Protein AF-A0A1V3P1W7-F1 (afdb_monomer)

Nearest PDB structures (foldseek):
  8j07-assembly1_k3  TM=9.137E-01  e=9.174E-01  Homo sapiens
  2lw1-assembly1_A  TM=7.661E-01  e=2.679E+00  Escherichia coli K-12
  5j73-assembly2_C  TM=6.546E-01  e=2.679E+00  synthetic construct
  5fej-assembly4_D  TM=5.968E-01  e=6.474E+00  Synechocystis sp. PCC 6803

Radius of gyration: 14.45 Å; Cα contacts (8 Å, |Δi|>4): 26; chains: 1; bounding box: 36×13×36 Å

Structure (mmCIF, N/CA/C/O backbone):
data_AF-A0A1V3P1W7-F1
#
_entry.id   AF-A0A1V3P1W7-F1
#
loop_
_atom_site.group_PDB
_atom_site.id
_atom_site.type_symbol
_atom_site.label_atom_id
_atom_site.label_alt_id
_atom_site.label_comp_id
_atom_site.label_asym_id
_atom_site.label_entity_id
_atom_site.label_seq_id
_atom_site.pdbx_PDB_ins_code
_atom_site.Cartn_x
_atom_site.Cartn_y
_atom_site.Cartn_z
_atom_site.occupancy
_atom_site.B_iso_or_equiv
_atom_site.auth_seq_id
_atom_site.auth_comp_id
_atom_site.auth_asym_id
_atom_site.auth_atom_id
_atom_site.pdbx_PDB_model_num
ATOM 1 N N . MET A 1 1 ? 1.094 -7.229 20.608 1.00 61.38 1 MET A N 1
ATOM 2 C CA . MET A 1 1 ? 1.868 -6.065 20.135 1.00 61.38 1 MET A CA 1
ATOM 3 C C . MET A 1 1 ? 1.005 -4.848 20.389 1.00 61.38 1 MET A C 1
ATOM 5 O O . MET A 1 1 ? -0.202 -4.981 20.223 1.00 61.38 1 MET A O 1
ATOM 9 N N . ASP A 1 2 ? 1.577 -3.740 20.848 1.00 88.62 2 ASP A N 1
ATOM 10 C CA . ASP A 1 2 ? 0.833 -2.483 20.982 1.00 88.62 2 ASP A CA 1
ATOM 11 C C . ASP A 1 2 ? 0.462 -1.940 19.583 1.00 88.62 2 ASP A C 1
ATOM 13 O O . ASP A 1 2 ? 1.196 -2.172 18.619 1.00 88.62 2 ASP A O 1
ATOM 17 N N . GLN A 1 3 ? -0.663 -1.232 19.443 1.00 88.38 3 GLN A N 1
ATOM 18 C CA . GLN A 1 3 ? -1.090 -0.632 18.167 1.00 88.38 3 GLN A CA 1
ATOM 19 C C . GLN A 1 3 ? -0.045 0.364 17.643 1.00 88.38 3 GLN A C 1
ATOM 21 O O . GLN A 1 3 ? 0.177 0.456 16.434 1.00 88.38 3 GLN A O 1
ATOM 26 N N . ILE A 1 4 ? 0.657 1.054 18.549 1.00 92.06 4 ILE A N 1
ATOM 27 C CA . ILE A 1 4 ? 1.782 1.935 18.208 1.00 92.06 4 ILE A CA 1
ATOM 28 C C . ILE A 1 4 ? 2.958 1.132 17.636 1.00 92.06 4 ILE A C 1
ATOM 30 O O . ILE A 1 4 ? 3.557 1.545 16.642 1.00 92.06 4 ILE A O 1
ATOM 34 N N . ASP A 1 5 ? 3.278 -0.030 18.209 1.00 94.50 5 ASP A N 1
ATOM 35 C CA . ASP A 1 5 ? 4.338 -0.902 17.687 1.00 94.50 5 ASP A CA 1
ATOM 36 C C . ASP A 1 5 ? 3.990 -1.430 16.293 1.00 94.50 5 ASP A C 1
ATOM 38 O O . ASP A 1 5 ? 4.841 -1.445 15.399 1.00 94.50 5 ASP A O 1
ATOM 42 N N . GLN A 1 6 ? 2.730 -1.827 16.091 1.00 94.94 6 GLN A N 1
ATOM 43 C CA . GLN A 1 6 ? 2.236 -2.283 14.796 1.00 94.94 6 GLN A CA 1
ATOM 44 C C . GLN A 1 6 ? 2.323 -1.168 13.750 1.00 94.94 6 GLN A C 1
ATOM 46 O O . GLN A 1 6 ? 2.888 -1.386 12.677 1.00 94.94 6 GLN A O 1
ATOM 51 N N . LEU A 1 7 ? 1.838 0.035 14.070 1.00 95.94 7 LEU A N 1
ATOM 52 C CA . LEU A 1 7 ? 1.928 1.194 13.183 1.00 95.94 7 LEU A CA 1
ATOM 53 C C . LEU A 1 7 ? 3.387 1.513 12.825 1.00 95.94 7 LEU A C 1
ATOM 55 O O . LEU A 1 7 ? 3.720 1.664 11.650 1.00 95.94 7 LEU A O 1
ATOM 59 N N . ASN A 1 8 ? 4.277 1.548 13.818 1.00 96.69 8 ASN A N 1
ATOM 60 C CA . ASN A 1 8 ? 5.703 1.791 13.604 1.00 96.69 8 ASN A CA 1
ATOM 61 C C . ASN A 1 8 ? 6.344 0.739 12.690 1.00 96.69 8 ASN A C 1
ATOM 63 O O . ASN A 1 8 ? 7.154 1.086 11.827 1.00 96.69 8 ASN A O 1
ATOM 67 N N . SER A 1 9 ? 5.991 -0.538 12.854 1.00 97.62 9 SER A N 1
ATOM 68 C CA . SER A 1 9 ? 6.481 -1.607 11.983 1.00 97.62 9 SER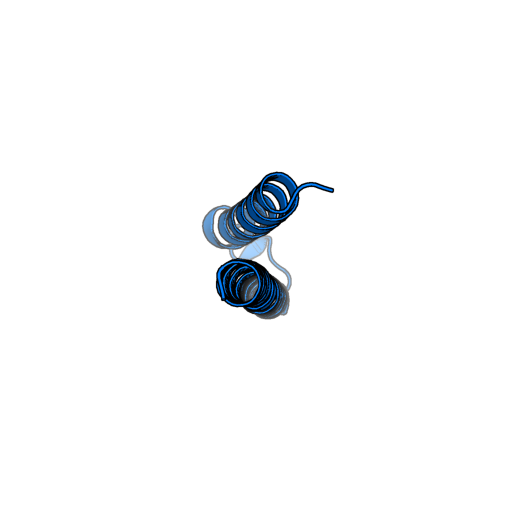 A CA 1
ATOM 69 C C . SER A 1 9 ? 6.011 -1.413 10.542 1.00 97.62 9 SER A C 1
ATOM 71 O O . SER A 1 9 ? 6.821 -1.509 9.622 1.00 97.62 9 SER A O 1
ATOM 73 N N . LEU A 1 10 ? 4.730 -1.096 10.336 1.00 98.00 10 LEU A N 1
ATOM 74 C CA . LEU A 1 10 ? 4.161 -0.884 9.004 1.00 98.00 10 LEU A CA 1
ATOM 75 C C . LEU A 1 10 ? 4.808 0.312 8.293 1.00 98.00 10 LEU A C 1
ATOM 77 O O . LEU A 1 10 ? 5.184 0.212 7.126 1.00 98.00 10 LEU A O 1
ATOM 81 N N . LEU A 1 11 ? 5.017 1.420 9.009 1.00 97.38 11 LEU A N 1
ATOM 82 C CA . LEU A 1 11 ? 5.702 2.593 8.464 1.00 97.38 11 LEU A CA 1
ATOM 83 C C . LEU A 1 11 ? 7.143 2.270 8.054 1.00 97.38 11 LEU A C 1
ATOM 85 O O . LEU A 1 11 ? 7.568 2.654 6.967 1.00 97.38 11 LEU A O 1
ATOM 89 N N . ARG A 1 12 ? 7.880 1.499 8.865 1.00 97.75 12 ARG A N 1
ATOM 90 C CA . ARG A 1 12 ? 9.233 1.043 8.503 1.00 97.75 12 ARG A CA 1
ATOM 91 C C . ARG A 1 12 ? 9.237 0.159 7.259 1.00 97.75 12 ARG A C 1
ATOM 93 O O . ARG A 1 12 ? 10.138 0.296 6.436 1.00 97.75 12 ARG A O 1
ATOM 100 N N . THR A 1 13 ? 8.247 -0.717 7.101 1.00 97.75 13 THR A N 1
ATOM 101 C CA . THR A 1 13 ? 8.105 -1.553 5.901 1.00 97.75 13 THR A CA 1
ATOM 102 C C . THR A 1 13 ? 7.853 -0.708 4.652 1.00 97.75 13 THR A C 1
ATOM 104 O O . THR A 1 13 ? 8.467 -0.962 3.616 1.00 97.75 13 THR A O 1
ATOM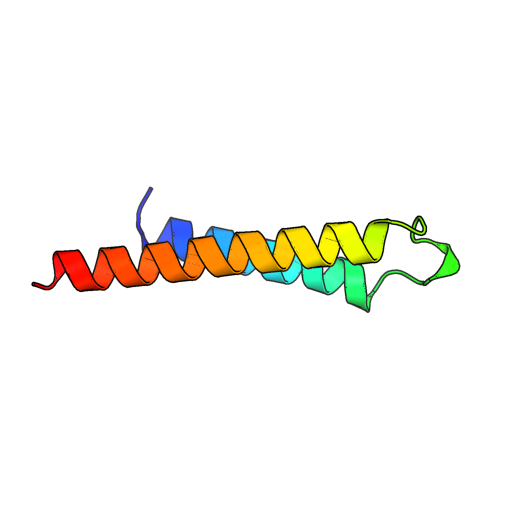 107 N N . ILE A 1 14 ? 7.009 0.326 4.741 1.00 96.94 14 ILE A N 1
ATOM 108 C CA . ILE A 1 14 ? 6.791 1.269 3.633 1.00 96.94 14 ILE A CA 1
ATOM 109 C C . ILE A 1 14 ? 8.098 1.976 3.269 1.00 96.94 14 ILE A C 1
ATOM 111 O O . ILE A 1 14 ? 8.462 1.986 2.094 1.00 96.94 14 ILE A O 1
ATOM 115 N N . THR A 1 15 ? 8.824 2.511 4.256 1.00 96.06 15 THR A N 1
ATOM 116 C CA . THR A 1 15 ? 10.110 3.184 4.025 1.00 96.06 15 THR A CA 1
ATOM 117 C C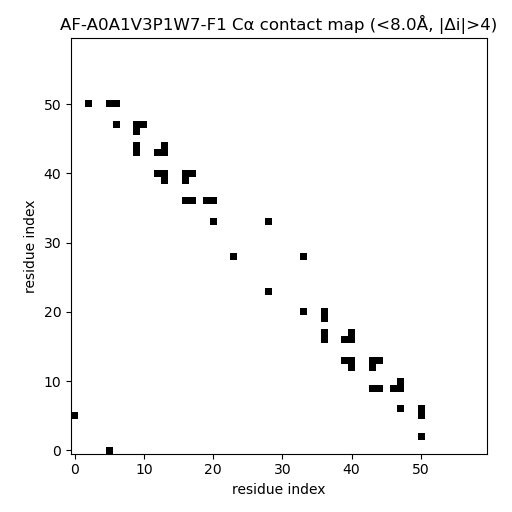 . THR A 1 15 ? 11.111 2.255 3.348 1.00 96.06 15 THR A C 1
ATOM 119 O O . THR A 1 15 ? 11.657 2.615 2.315 1.00 96.06 15 THR A O 1
ATOM 122 N N . ALA A 1 16 ? 11.287 1.031 3.852 1.00 95.31 16 ALA A N 1
ATOM 123 C CA . ALA A 1 16 ? 12.231 0.075 3.277 1.00 95.31 16 ALA A CA 1
ATOM 124 C C . ALA A 1 16 ? 11.904 -0.270 1.811 1.00 95.31 16 ALA A C 1
ATOM 126 O O . ALA A 1 16 ? 12.798 -0.333 0.968 1.00 95.31 16 ALA A O 1
ATOM 127 N N . ASN A 1 17 ? 10.621 -0.457 1.485 1.00 92.81 17 ASN A N 1
ATOM 128 C CA . ASN A 1 17 ? 10.206 -0.709 0.105 1.00 92.81 17 ASN A CA 1
ATOM 129 C C . ASN A 1 17 ? 10.371 0.538 -0.784 1.00 92.81 17 ASN A C 1
ATOM 131 O O . ASN A 1 17 ? 10.765 0.412 -1.941 1.00 92.81 17 ASN A O 1
ATOM 135 N N . GLY A 1 18 ? 10.111 1.738 -0.257 1.00 90.94 18 GLY A N 1
ATOM 136 C CA . GLY A 1 18 ? 10.336 3.004 -0.963 1.00 90.94 18 GLY A CA 1
ATOM 137 C C . GLY A 1 18 ? 11.818 3.288 -1.231 1.00 90.94 18 GLY A C 1
ATOM 138 O O . GLY A 1 18 ? 12.178 3.727 -2.324 1.00 90.94 18 GLY A O 1
ATOM 139 N N . ASP A 1 19 ? 12.691 2.960 -0.282 1.00 91.56 19 ASP A N 1
ATOM 140 C CA . ASP A 1 19 ? 14.143 3.055 -0.435 1.00 91.56 19 ASP A CA 1
ATOM 141 C C . ASP A 1 19 ? 14.625 2.150 -1.576 1.00 91.56 19 ASP A C 1
ATOM 143 O O . ASP A 1 19 ? 15.395 2.582 -2.430 1.00 91.56 19 ASP A O 1
ATOM 147 N N . MET A 1 20 ? 14.097 0.927 -1.681 1.00 88.44 20 MET A N 1
ATOM 148 C CA . MET A 1 20 ? 14.410 0.033 -2.804 1.00 88.44 20 MET A CA 1
ATOM 149 C C . MET A 1 20 ? 13.974 0.604 -4.160 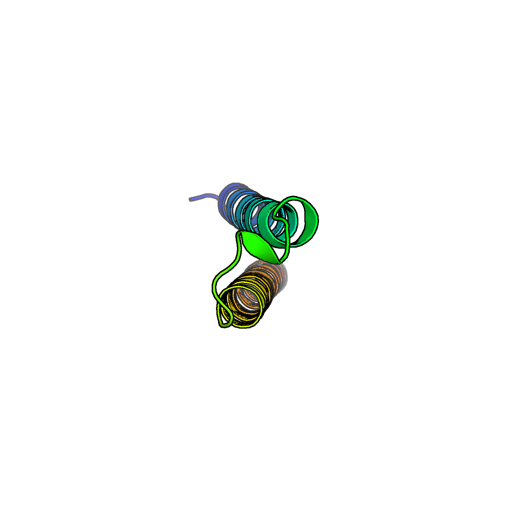1.00 88.44 20 MET A C 1
ATOM 151 O O . MET A 1 20 ? 14.689 0.442 -5.146 1.00 88.44 20 MET A O 1
ATOM 155 N N . VAL A 1 21 ? 12.835 1.302 -4.229 1.00 86.38 21 VAL A N 1
ATOM 156 C CA . VAL A 1 21 ? 12.374 1.957 -5.469 1.00 86.38 21 VAL A CA 1
ATOM 157 C C . VAL A 1 21 ? 13.260 3.146 -5.852 1.00 86.38 21 VAL A C 1
ATOM 159 O O . VAL A 1 21 ? 13.467 3.400 -7.035 1.00 86.38 21 VAL A O 1
ATOM 162 N N . THR A 1 22 ? 13.769 3.892 -4.870 1.00 86.00 22 THR A N 1
ATOM 163 C CA . THR A 1 22 ? 14.504 5.146 -5.109 1.00 86.00 22 THR A CA 1
ATOM 164 C C . THR A 1 22 ? 16.011 4.956 -5.278 1.00 86.00 22 THR A C 1
ATOM 166 O O . THR A 1 22 ? 16.637 5.734 -5.995 1.00 86.00 22 THR A O 1
ATOM 169 N N . ILE A 1 23 ? 16.598 3.943 -4.635 1.00 82.44 23 ILE A N 1
ATOM 170 C CA . ILE A 1 23 ? 18.051 3.719 -4.593 1.00 82.44 23 ILE A CA 1
ATOM 171 C C . ILE A 1 23 ? 18.509 2.734 -5.672 1.00 82.44 23 ILE A C 1
ATOM 173 O O . ILE A 1 23 ? 19.614 2.875 -6.202 1.00 82.44 23 ILE A O 1
ATOM 177 N N . CYS A 1 24 ? 17.702 1.724 -6.006 1.00 80.00 24 CYS A N 1
ATOM 178 C CA . CYS A 1 24 ? 18.118 0.730 -6.987 1.00 80.00 24 CYS A CA 1
ATOM 179 C C . CYS A 1 24 ? 18.109 1.321 -8.402 1.00 80.00 24 CYS A C 1
ATOM 181 O O . CYS A 1 24 ? 17.102 1.843 -8.879 1.00 80.00 24 CYS A O 1
ATOM 183 N N . SER A 1 25 ? 19.238 1.197 -9.102 1.00 72.69 25 SER A N 1
ATOM 184 C CA . SER A 1 25 ? 19.309 1.505 -10.527 1.00 72.69 25 SER A CA 1
ATOM 185 C C . SER A 1 25 ? 18.404 0.558 -11.319 1.00 72.69 25 SER A C 1
ATOM 187 O O . SER A 1 25 ? 18.266 -0.617 -10.975 1.00 72.69 25 SER A O 1
ATOM 189 N N . ALA A 1 26 ? 17.808 1.055 -12.407 1.00 68.62 26 ALA A N 1
ATOM 190 C CA . ALA A 1 26 ? 16.939 0.251 -13.273 1.00 68.62 26 ALA A CA 1
ATOM 191 C C . ALA A 1 26 ? 17.641 -1.021 -13.790 1.00 68.62 26 ALA A C 1
ATOM 193 O O . ALA A 1 26 ? 17.005 -2.061 -13.913 1.00 68.62 26 ALA A O 1
ATOM 194 N N . ASP A 1 27 ? 18.960 -0.958 -13.995 1.00 70.62 27 ASP A N 1
ATOM 195 C CA . ASP A 1 27 ? 19.787 -2.088 -14.435 1.00 70.62 27 ASP A CA 1
ATOM 196 C C . ASP A 1 27 ? 19.960 -3.182 -13.362 1.00 70.62 27 ASP A C 1
ATOM 198 O O . ASP A 1 27 ? 20.310 -4.316 -13.683 1.00 70.62 27 ASP A O 1
ATOM 202 N N . ALA A 1 28 ? 19.727 -2.855 -12.085 1.00 70.88 28 ALA A N 1
ATOM 203 C CA . ALA A 1 28 ? 19.827 -3.776 -10.951 1.00 70.88 28 ALA A CA 1
ATOM 204 C C . ALA A 1 28 ? 18.467 -4.362 -10.520 1.00 70.88 28 ALA A C 1
ATOM 206 O O . ALA A 1 28 ? 18.423 -5.255 -9.672 1.00 70.88 28 ALA A O 1
ATOM 207 N N . LEU A 1 29 ? 17.358 -3.873 -11.085 1.00 77.62 29 LEU A N 1
ATOM 208 C CA . LEU A 1 29 ? 16.004 -4.325 -10.770 1.00 77.62 29 LEU A CA 1
ATOM 209 C C . LEU A 1 29 ? 15.518 -5.326 -11.819 1.00 77.62 29 LEU A C 1
ATOM 211 O O . LEU A 1 29 ? 15.560 -5.077 -13.022 1.00 77.62 29 LEU A O 1
ATOM 215 N N . HIS A 1 30 ? 14.985 -6.458 -11.360 1.00 83.56 30 HIS A N 1
ATOM 216 C CA . HIS A 1 30 ? 14.244 -7.351 -12.244 1.00 83.56 30 HIS A CA 1
ATOM 217 C C . HIS A 1 30 ? 13.025 -6.588 -12.812 1.00 83.56 30 HIS A C 1
ATOM 219 O O . HIS A 1 30 ? 12.426 -5.795 -12.082 1.00 83.56 30 HIS A O 1
ATOM 225 N N . PRO A 1 31 ? 12.583 -6.830 -14.063 1.00 82.62 31 PRO A N 1
ATOM 226 C CA . PRO A 1 31 ? 11.481 -6.076 -14.680 1.00 82.62 31 PRO A CA 1
ATOM 227 C C . PRO A 1 31 ? 10.177 -6.049 -13.868 1.00 82.62 31 PRO A C 1
ATOM 229 O O . PRO A 1 31 ? 9.379 -5.127 -13.995 1.00 82.62 31 PRO A O 1
ATOM 232 N N . GLN A 1 32 ? 9.958 -7.055 -13.019 1.00 87.31 32 GLN A N 1
ATOM 233 C CA . GLN A 1 32 ? 8.778 -7.150 -12.154 1.00 87.31 32 GLN A CA 1
ATOM 234 C C . GLN A 1 32 ? 8.960 -6.482 -10.783 1.00 87.31 32 GLN A C 1
ATOM 236 O O . GLN A 1 32 ? 7.975 -6.265 -10.083 1.00 87.31 32 GLN A O 1
ATOM 241 N N . SER A 1 33 ? 10.187 -6.129 -10.391 1.00 87.81 33 SER A N 1
ATOM 242 C CA . SER A 1 33 ? 10.490 -5.618 -9.051 1.00 87.81 33 SER A CA 1
ATOM 243 C C . SER A 1 33 ? 9.746 -4.326 -8.731 1.00 87.81 33 SER A C 1
ATOM 245 O O . SER A 1 33 ? 9.263 -4.183 -7.615 1.00 87.81 33 SER A O 1
ATOM 247 N N . VAL A 1 34 ? 9.592 -3.411 -9.696 1.00 87.56 34 VAL A N 1
ATOM 248 C CA . VAL A 1 34 ? 8.852 -2.154 -9.479 1.00 87.56 34 VAL A CA 1
ATOM 249 C C . VAL A 1 34 ? 7.384 -2.433 -9.156 1.00 87.56 34 VAL A C 1
ATOM 251 O O . VAL A 1 34 ? 6.853 -1.883 -8.194 1.00 87.56 34 VAL A O 1
ATOM 254 N N . SER A 1 35 ? 6.734 -3.321 -9.913 1.00 91.00 35 SER A N 1
ATOM 255 C CA . SER A 1 35 ? 5.343 -3.706 -9.654 1.00 91.00 35 SER A CA 1
ATOM 256 C C . SER A 1 35 ? 5.192 -4.412 -8.306 1.00 91.00 35 SER A C 1
ATOM 258 O O . SER A 1 35 ? 4.295 -4.065 -7.546 1.00 91.00 35 SER A O 1
ATOM 260 N N . THR A 1 36 ? 6.097 -5.337 -7.97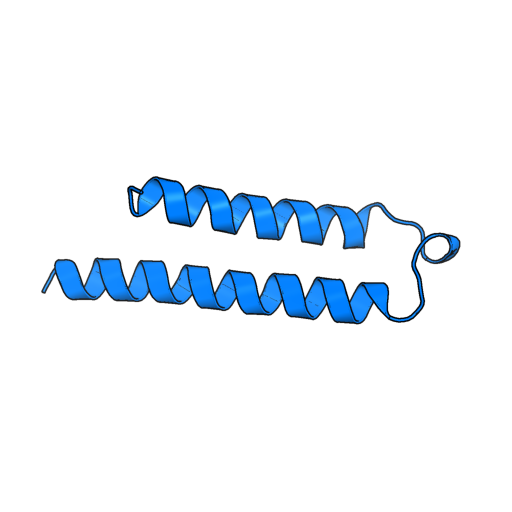2 1.00 93.19 36 THR A N 1
ATOM 261 C CA . THR A 1 36 ? 6.087 -6.043 -6.681 1.00 93.19 36 THR A CA 1
ATOM 262 C C . THR A 1 36 ? 6.295 -5.095 -5.498 1.00 93.19 36 THR A C 1
ATOM 264 O O . THR A 1 36 ? 5.585 -5.195 -4.500 1.00 93.19 36 THR A O 1
ATOM 267 N N . LEU A 1 37 ? 7.235 -4.150 -5.597 1.00 93.19 37 LEU A N 1
ATOM 268 C CA . LEU A 1 37 ? 7.473 -3.150 -4.552 1.00 93.19 37 LEU A CA 1
ATOM 269 C C . LEU A 1 37 ? 6.273 -2.207 -4.400 1.00 93.19 37 LEU A C 1
ATOM 271 O O . LEU A 1 37 ? 5.870 -1.910 -3.278 1.00 93.19 37 LEU A O 1
ATOM 275 N N . GLY A 1 38 ? 5.665 -1.783 -5.512 1.00 93.19 38 GLY A N 1
ATOM 276 C CA . GLY A 1 38 ? 4.452 -0.965 -5.499 1.00 93.19 38 GLY A CA 1
ATOM 277 C C . GLY A 1 38 ? 3.270 -1.667 -4.826 1.00 93.19 38 GLY A C 1
ATOM 278 O O . GLY A 1 38 ? 2.607 -1.074 -3.976 1.00 93.19 38 GLY A O 1
ATOM 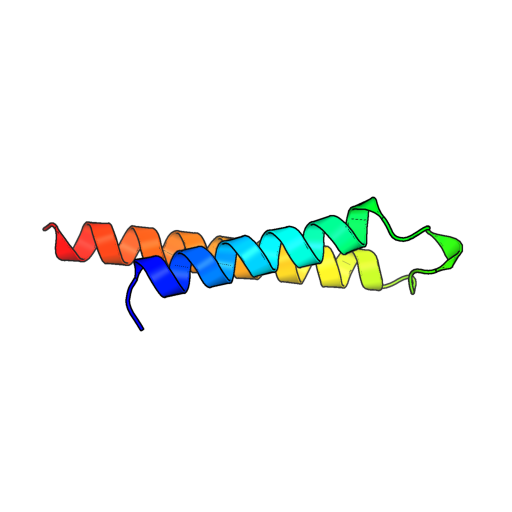279 N N . GLU A 1 39 ? 3.040 -2.943 -5.144 1.00 96.56 39 GLU A N 1
ATOM 280 C CA . GLU A 1 39 ? 2.009 -3.762 -4.497 1.00 96.56 39 GLU A CA 1
ATOM 281 C C . GLU A 1 39 ? 2.282 -3.938 -2.995 1.00 96.56 39 GLU A C 1
ATOM 283 O O . GLU A 1 39 ? 1.379 -3.771 -2.174 1.00 96.56 39 GLU A O 1
ATOM 288 N N . ALA A 1 40 ? 3.535 -4.198 -2.611 1.00 96.62 40 ALA A N 1
ATOM 289 C CA . ALA A 1 40 ? 3.924 -4.322 -1.209 1.00 96.62 40 ALA A CA 1
ATOM 290 C C . ALA A 1 40 ? 3.690 -3.022 -0.417 1.00 96.62 40 ALA A C 1
ATOM 292 O O . ALA A 1 40 ? 3.164 -3.065 0.699 1.00 96.62 40 ALA A O 1
ATOM 293 N N . ILE A 1 41 ? 4.032 -1.863 -0.992 1.00 97.25 41 ILE A N 1
ATOM 294 C CA . ILE A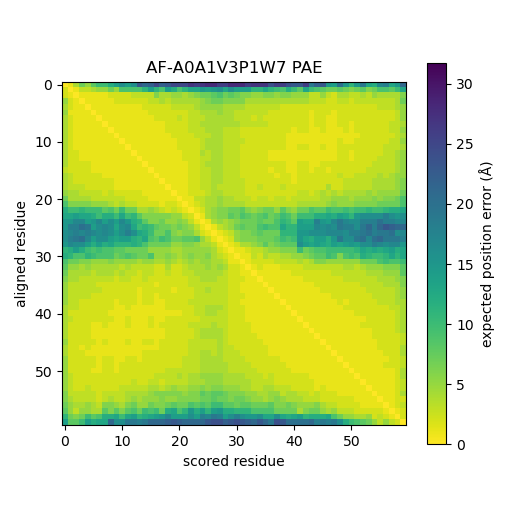 1 41 ? 3.754 -0.546 -0.399 1.00 97.25 41 ILE A CA 1
ATOM 295 C C . ILE A 1 41 ? 2.245 -0.340 -0.240 1.00 97.25 41 ILE A C 1
ATOM 297 O O . ILE A 1 41 ? 1.794 0.023 0.847 1.00 97.25 41 ILE A O 1
ATOM 301 N N . PHE A 1 42 ? 1.464 -0.602 -1.291 1.00 97.75 42 PHE A N 1
ATOM 302 C CA . PHE A 1 42 ? 0.014 -0.419 -1.267 1.00 97.75 42 PHE A CA 1
ATOM 303 C C . PHE A 1 42 ? -0.660 -1.292 -0.201 1.00 97.75 42 PHE A C 1
ATOM 305 O O . PHE A 1 42 ? -1.417 -0.784 0.624 1.00 97.75 42 PHE A O 1
ATOM 312 N N . ASN A 1 43 ? -0.325 -2.583 -0.150 1.00 98.38 43 ASN A N 1
ATOM 313 C CA . ASN A 1 43 ? -0.882 -3.507 0.837 1.00 98.38 43 ASN A CA 1
ATOM 314 C C . ASN A 1 43 ? -0.503 -3.113 2.273 1.00 98.38 43 ASN A C 1
ATOM 316 O O . ASN A 1 43 ? -1.330 -3.193 3.179 1.00 98.38 43 ASN A O 1
ATOM 320 N N . THR A 1 44 ? 0.722 -2.622 2.485 1.00 98.31 44 THR A N 1
ATOM 321 C CA . THR A 1 44 ? 1.149 -2.131 3.804 1.00 98.31 44 THR A CA 1
ATOM 322 C C . THR A 1 44 ? 0.385 -0.863 4.202 1.00 98.31 44 THR A C 1
ATOM 324 O O . THR A 1 44 ? 0.002 -0.717 5.360 1.00 98.31 44 THR A O 1
ATOM 327 N N . ALA A 1 45 ? 0.098 0.035 3.254 1.00 98.06 45 ALA A N 1
ATOM 328 C CA . ALA A 1 45 ? -0.705 1.230 3.508 1.00 98.06 45 ALA A CA 1
ATOM 329 C C . ALA A 1 45 ? -2.165 0.897 3.868 1.00 98.06 45 ALA A C 1
ATOM 331 O O . ALA A 1 45 ? -2.743 1.559 4.729 1.00 98.06 45 ALA A O 1
ATOM 332 N N . LEU A 1 46 ? -2.749 -0.148 3.269 1.00 98.25 46 LEU A N 1
ATOM 333 C CA . LEU A 1 46 ? -4.065 -0.650 3.682 1.00 98.25 46 LEU A CA 1
ATOM 334 C C . LEU A 1 46 ? -4.044 -1.138 5.133 1.00 98.25 46 LEU A C 1
ATOM 336 O O . LEU A 1 46 ? -4.896 -0.734 5.914 1.00 98.25 46 LEU A O 1
ATOM 340 N N . ALA A 1 47 ? -3.022 -1.901 5.526 1.00 97.94 47 ALA A N 1
ATOM 341 C CA . ALA A 1 47 ? -2.877 -2.338 6.913 1.00 97.94 47 ALA A CA 1
ATOM 342 C C . ALA A 1 47 ? -2.692 -1.161 7.893 1.00 97.94 47 ALA A C 1
ATOM 344 O O . ALA A 1 47 ? -3.156 -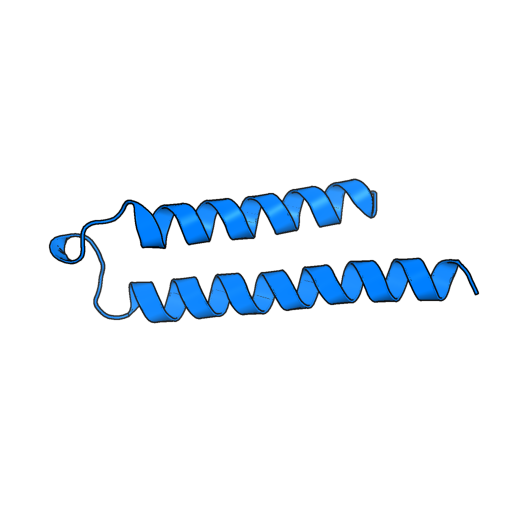1.230 9.028 1.00 97.94 47 ALA A O 1
ATOM 345 N N . VAL A 1 48 ? -2.043 -0.066 7.473 1.00 97.56 48 VAL A N 1
ATOM 346 C CA . VAL A 1 48 ? -1.959 1.166 8.281 1.00 97.56 48 VAL A CA 1
ATOM 347 C C . VAL A 1 48 ? -3.343 1.777 8.487 1.00 97.56 48 VAL A C 1
ATOM 349 O O . VAL A 1 48 ? -3.667 2.173 9.606 1.00 97.56 48 VAL A O 1
ATOM 352 N N . ARG A 1 49 ? -4.166 1.841 7.433 1.00 96.44 49 ARG A N 1
ATOM 353 C CA . ARG A 1 49 ? -5.550 2.317 7.544 1.00 96.44 49 ARG A CA 1
ATOM 354 C C . ARG A 1 49 ? -6.345 1.456 8.524 1.00 96.44 49 ARG A C 1
ATOM 356 O O . ARG A 1 49 ? -6.985 2.013 9.404 1.00 96.44 49 ARG A O 1
ATOM 363 N N . ASP A 1 50 ? -6.223 0.135 8.437 1.00 96.19 50 ASP A N 1
ATOM 364 C CA . ASP A 1 50 ? -6.945 -0.778 9.327 1.00 96.19 50 ASP A CA 1
ATOM 365 C C . ASP A 1 50 ? -6.565 -0.566 10.807 1.00 96.19 50 ASP A C 1
ATOM 367 O O . ASP A 1 50 ? -7.416 -0.668 11.688 1.00 96.19 50 ASP A O 1
ATOM 371 N N . VAL A 1 51 ? -5.304 -0.218 11.105 1.00 95.56 51 VAL A N 1
ATOM 372 C CA . VAL A 1 51 ? -4.888 0.164 12.470 1.00 95.56 51 VAL A CA 1
ATOM 373 C C . VAL A 1 51 ? -5.585 1.448 12.924 1.00 95.56 51 VAL A C 1
ATOM 375 O O . VAL A 1 51 ? -6.021 1.524 14.072 1.00 95.56 51 VAL A O 1
ATOM 378 N N . PHE A 1 52 ? -5.713 2.454 12.053 1.00 94.38 52 PHE A N 1
ATOM 379 C CA . PHE A 1 52 ? -6.440 3.681 12.392 1.00 94.38 52 PHE A CA 1
ATOM 380 C C . PHE A 1 52 ? -7.929 3.429 12.621 1.00 94.38 52 PHE A C 1
ATOM 382 O O . PHE A 1 52 ? -8.474 3.943 13.596 1.00 94.38 52 PHE A O 1
ATOM 389 N N . ASP A 1 53 ? -8.557 2.609 11.780 1.00 94.69 53 ASP A N 1
ATOM 390 C CA . ASP A 1 53 ? -9.969 2.252 11.918 1.00 94.69 53 ASP A CA 1
ATOM 391 C C . ASP A 1 53 ? -10.218 1.542 13.263 1.00 94.69 53 ASP A C 1
ATOM 393 O O . ASP A 1 53 ? -11.133 1.905 13.998 1.00 94.69 53 ASP A O 1
ATOM 397 N N . GLN A 1 54 ? -9.335 0.621 13.666 1.00 92.88 54 GLN A N 1
ATOM 398 C CA . GLN A 1 54 ? -9.406 -0.042 14.977 1.00 92.88 54 GLN A CA 1
ATOM 399 C C . GLN A 1 54 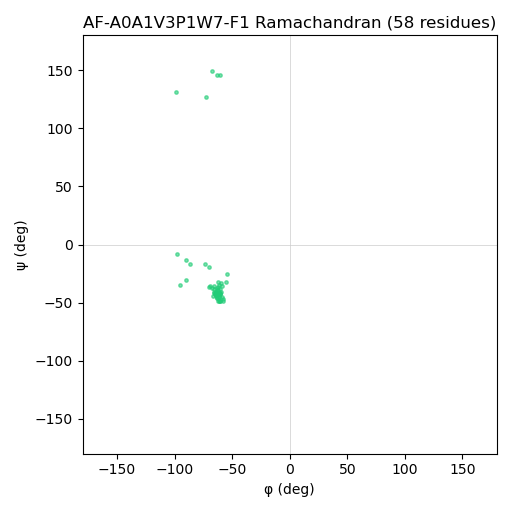? -9.248 0.924 16.157 1.00 92.88 54 GLN A C 1
ATOM 401 O O . GLN A 1 54 ? -9.903 0.754 17.185 1.00 92.88 54 GLN A O 1
ATOM 406 N N . VAL A 1 55 ? -8.355 1.914 16.047 1.00 90.06 55 VAL A N 1
ATOM 407 C CA . VAL A 1 55 ? -8.191 2.943 17.085 1.00 90.06 55 VAL A CA 1
ATOM 408 C C . VAL A 1 55 ? -9.464 3.776 17.208 1.00 90.06 55 VAL A C 1
ATOM 410 O O . VAL A 1 55 ? -9.871 4.086 18.324 1.00 90.06 55 VAL A O 1
ATOM 413 N N . GLU A 1 56 ? -10.102 4.126 16.093 1.00 91.12 56 GLU A N 1
ATOM 414 C CA . GLU A 1 56 ? -11.354 4.883 16.112 1.00 91.12 56 GLU A CA 1
ATOM 415 C C . GLU A 1 56 ? -12.504 4.065 16.712 1.00 91.12 56 GLU A C 1
ATOM 417 O O . GLU A 1 56 ? -13.209 4.560 17.588 1.00 91.12 56 GLU A O 1
ATOM 422 N N . GLU A 1 57 ? -12.646 2.791 16.334 1.00 92.69 57 GLU A N 1
ATOM 423 C CA . GLU A 1 57 ? -13.656 1.885 16.900 1.00 92.69 57 GLU A CA 1
ATOM 424 C C . GLU A 1 57 ? -13.521 1.710 18.419 1.00 92.69 57 GLU A C 1
ATOM 426 O O . GLU A 1 57 ? -14.524 1.618 19.117 1.00 92.69 57 GLU A O 1
ATOM 431 N N . GLN A 1 58 ? -12.297 1.693 18.952 1.00 88.12 58 GLN A N 1
ATOM 432 C CA . GLN A 1 58 ? -12.047 1.580 20.396 1.00 88.12 58 GLN A CA 1
ATOM 433 C C . GLN A 1 58 ? -12.351 2.862 21.180 1.00 88.12 58 GLN A C 1
ATOM 435 O O . GLN A 1 58 ? -12.420 2.825 22.411 1.00 88.12 58 GLN A O 1
ATOM 440 N N . ARG A 1 59 ? -12.465 4.007 20.497 1.00 80.12 59 ARG A N 1
ATOM 441 C CA . ARG A 1 59 ? -12.804 5.295 21.118 1.00 80.12 59 ARG A CA 1
ATOM 442 C C . ARG A 1 59 ? -14.312 5.517 21.244 1.00 80.12 59 ARG A C 1
ATOM 444 O O . ARG A 1 59 ? -14.696 6.423 21.988 1.00 80.12 59 ARG A O 1
ATOM 451 N N . LEU A 1 60 ? -15.120 4.749 20.510 1.00 66.19 60 LEU A N 1
ATOM 452 C CA . LEU A 1 60 ? -16.587 4.763 20.534 1.00 66.19 60 LEU A CA 1
ATOM 453 C C . LEU A 1 60 ? -17.140 3.934 21.701 1.00 66.19 60 LEU A C 1
ATOM 455 O O . LEU A 1 60 ? -18.193 4.350 22.237 1.00 66.19 60 LEU A O 1
#

Solvent-accessible surface area (backbone atoms only — not comparable to full-atom values): 3483 Å² total; per-residue (Å²): 130,55,72,67,55,52,49,52,52,43,54,50,53,39,49,56,41,50,47,54,66,73,67,53,52,76,91,77,48,59,92,59,47,64,59,52,39,51,50,53,39,51,55,40,52,52,55,49,49,55,53,52,54,51,54,54,63,74,73,109

Secondary structure (DSSP, 8-state):
--HHHHHHHHHHHHHHHHHHHHHS-GGGS-TTHHHHHHHHHHHHHHHHHHHHHHHHHHH-

Mean predicted aligned error: 4.44 Å

Sequence (60 aa):
MDQIDQLNSLLRTITANGDMVTICSADALHPQSVSTLGEAIFNTALAVRDVFDQVEEQRL

Foldseek 3Di:
DDLVVLLVVLVVQLVVLVCCVVVDDPVRDDPCSVVVSVVSNVVSVVVNVVSVVVVVVVVD

pLDDT: mean 90.05, std 8.93, range [61.38, 98.38]